Protein AF-A0A2V5ZHK2-F1 (afdb_monomer_lite)

pLDDT: mean 92.42, std 7.7, range [55.5, 98.38]

Radius of gyration: 13.45 Å; chains: 1; bounding box: 28×35×32 Å

Structure (mmCIF, N/CA/C/O backbone):
data_AF-A0A2V5ZHK2-F1
#
_entry.id   AF-A0A2V5ZHK2-F1
#
loop_
_atom_site.group_PDB
_atom_site.id
_atom_site.type_symbol
_atom_site.label_atom_id
_atom_site.label_alt_id
_atom_site.label_comp_id
_atom_site.label_asym_id
_atom_site.label_entity_id
_atom_site.label_seq_id
_atom_site.pdbx_PDB_ins_code
_atom_site.Cartn_x
_atom_site.Cartn_y
_atom_site.Cartn_z
_atom_site.occupancy
_atom_site.B_iso_or_equiv
_atom_site.auth_seq_id
_atom_site.auth_comp_id
_atom_site.auth_asym_id
_atom_site.auth_atom_id
_atom_site.pdbx_PDB_model_num
ATOM 1 N N . ARG A 1 1 ? -5.534 -25.498 -9.733 1.00 58.75 1 ARG A N 1
ATOM 2 C CA . ARG A 1 1 ? -5.076 -24.181 -10.234 1.00 58.75 1 ARG A CA 1
ATOM 3 C C . ARG A 1 1 ? -4.134 -23.614 -9.188 1.00 58.75 1 ARG A C 1
ATOM 5 O O . ARG A 1 1 ? -4.562 -23.482 -8.051 1.00 58.75 1 ARG A O 1
ATOM 12 N N . THR A 1 2 ? -2.876 -23.379 -9.532 1.00 81.62 2 THR A N 1
ATOM 13 C CA . THR A 1 2 ? -1.916 -22.684 -8.666 1.00 81.62 2 THR A CA 1
ATOM 14 C C . THR A 1 2 ? -2.003 -21.182 -8.945 1.00 81.62 2 THR A C 1
ATOM 16 O O . THR A 1 2 ? -2.371 -20.783 -10.053 1.00 81.62 2 THR A O 1
ATOM 19 N N . ALA A 1 3 ? -1.758 -20.355 -7.933 1.00 86.12 3 ALA A N 1
ATOM 20 C CA . ALA A 1 3 ? -1.671 -18.906 -8.079 1.00 86.12 3 ALA A CA 1
ATOM 21 C C . ALA A 1 3 ? -0.198 -18.501 -8.019 1.00 86.12 3 ALA A C 1
ATOM 23 O O . ALA A 1 3 ? 0.554 -19.067 -7.228 1.00 86.12 3 ALA A O 1
ATOM 24 N N . ASN A 1 4 ? 0.201 -17.533 -8.843 1.00 90.88 4 ASN A N 1
ATOM 25 C CA . ASN A 1 4 ? 1.510 -16.910 -8.698 1.00 90.88 4 ASN A CA 1
ATOM 26 C C . ASN A 1 4 ? 1.514 -16.072 -7.415 1.00 90.88 4 ASN A C 1
ATOM 28 O O . ASN A 1 4 ? 0.525 -15.406 -7.102 1.00 90.88 4 ASN A O 1
ATOM 32 N N . THR A 1 5 ? 2.623 -16.104 -6.690 1.00 91.75 5 THR A N 1
ATOM 33 C CA . THR A 1 5 ? 2.832 -15.354 -5.448 1.00 91.75 5 THR A CA 1
ATOM 34 C C . THR A 1 5 ? 4.138 -14.580 -5.542 1.00 91.75 5 THR A C 1
ATOM 36 O O . THR A 1 5 ? 5.071 -15.036 -6.198 1.00 91.75 5 THR A O 1
ATOM 39 N N . GLY A 1 6 ? 4.212 -13.449 -4.849 1.00 92.12 6 GLY A N 1
ATOM 40 C CA . GLY A 1 6 ? 5.413 -12.630 -4.718 1.00 92.12 6 GLY A CA 1
ATOM 41 C C . GLY A 1 6 ? 5.428 -11.934 -3.360 1.00 92.12 6 GLY A C 1
ATOM 42 O O . GLY A 1 6 ? 4.381 -11.790 -2.727 1.00 92.12 6 GLY A O 1
ATOM 43 N N . GLU A 1 7 ? 6.611 -11.525 -2.916 1.00 92.31 7 GLU A N 1
ATOM 44 C CA . GLU A 1 7 ? 6.838 -10.870 -1.626 1.00 92.31 7 GLU A CA 1
ATOM 45 C C . GLU A 1 7 ? 7.652 -9.590 -1.837 1.00 92.31 7 GLU A C 1
ATOM 47 O O . GLU A 1 7 ? 8.482 -9.514 -2.742 1.00 92.31 7 GLU A O 1
ATOM 52 N N . GLY A 1 8 ? 7.414 -8.584 -0.997 1.00 91.56 8 GLY A N 1
ATOM 53 C CA . GLY A 1 8 ? 8.257 -7.399 -0.887 1.00 91.56 8 GLY A CA 1
ATOM 54 C C . GLY A 1 8 ? 8.548 -7.106 0.576 1.00 91.56 8 GLY A C 1
ATOM 55 O O . GLY A 1 8 ? 7.643 -7.172 1.408 1.00 91.56 8 GLY A O 1
ATOM 56 N N . ARG A 1 9 ? 9.801 -6.763 0.880 1.00 93.00 9 ARG A N 1
ATOM 57 C CA . ARG A 1 9 ? 10.264 -6.412 2.229 1.00 93.00 9 ARG A CA 1
ATOM 58 C C . ARG A 1 9 ? 10.704 -4.955 2.295 1.00 93.00 9 ARG A C 1
ATOM 60 O O . ARG A 1 9 ? 11.034 -4.357 1.273 1.00 93.00 9 ARG A O 1
ATOM 67 N N . GLY A 1 10 ? 10.676 -4.391 3.496 1.00 92.62 10 GLY A N 1
ATOM 68 C CA . GLY A 1 10 ? 11.163 -3.047 3.790 1.00 92.62 10 GLY A CA 1
ATOM 69 C C . GLY A 1 10 ? 10.310 -2.339 4.839 1.00 92.62 10 GLY A C 1
ATOM 70 O O . GLY A 1 10 ? 9.383 -2.912 5.411 1.00 92.62 10 GLY A O 1
ATOM 71 N N . THR A 1 11 ? 10.616 -1.066 5.084 1.00 93.56 11 THR A N 1
ATOM 72 C CA . THR A 1 11 ? 9.905 -0.228 6.061 1.00 93.56 11 THR A CA 1
ATOM 73 C C . THR A 1 11 ? 9.408 1.056 5.405 1.00 93.56 11 THR A C 1
ATOM 75 O O . THR A 1 11 ? 10.164 1.735 4.715 1.00 93.56 11 THR A O 1
ATOM 78 N N . ALA A 1 12 ? 8.154 1.426 5.668 1.00 95.50 12 ALA A N 1
ATOM 79 C CA . ALA A 1 12 ? 7.585 2.718 5.292 1.00 95.50 12 ALA A CA 1
ATOM 80 C C . ALA A 1 12 ? 7.108 3.476 6.532 1.00 95.50 12 ALA A C 1
ATOM 82 O O . ALA A 1 12 ? 6.668 2.879 7.518 1.00 95.50 12 ALA A O 1
ATOM 83 N N . ARG A 1 13 ? 7.172 4.807 6.474 1.00 96.31 13 ARG A N 1
ATOM 84 C CA . ARG A 1 13 ? 6.572 5.677 7.488 1.00 96.31 13 ARG A CA 1
ATOM 85 C C . ARG A 1 13 ? 5.156 6.045 7.070 1.00 96.31 13 ARG A C 1
ATOM 87 O O . ARG A 1 13 ? 4.897 6.290 5.895 1.00 96.31 13 ARG A O 1
ATOM 94 N N . ILE A 1 14 ? 4.258 6.073 8.049 1.00 96.31 14 ILE A N 1
ATOM 95 C CA . ILE A 1 14 ? 2.899 6.574 7.864 1.00 96.31 14 ILE A CA 1
ATOM 96 C C . ILE A 1 14 ? 2.919 8.070 8.173 1.00 96.31 14 ILE A C 1
ATOM 98 O O . ILE A 1 14 ? 3.285 8.470 9.279 1.00 96.31 14 ILE A O 1
ATOM 102 N N . GLU A 1 15 ? 2.506 8.877 7.205 1.00 97.62 15 GLU A N 1
ATOM 103 C CA . GLU A 1 15 ? 2.312 10.316 7.332 1.00 97.62 15 GLU A CA 1
ATOM 104 C C . GLU A 1 15 ? 0.811 10.609 7.225 1.00 97.62 15 GLU A C 1
ATOM 106 O O . GLU A 1 15 ? 0.187 10.446 6.176 1.00 97.62 15 GLU A O 1
ATOM 111 N N . GLY A 1 16 ? 0.198 10.978 8.353 1.00 96.94 16 GLY A N 1
ATOM 112 C CA . GLY A 1 16 ? -1.255 11.119 8.448 1.00 96.94 16 GLY A CA 1
ATOM 113 C C . GLY A 1 16 ? -1.967 9.774 8.284 1.00 96.94 16 GLY A C 1
ATOM 114 O O . GLY A 1 16 ? -1.897 8.919 9.166 1.00 96.94 16 GLY A O 1
ATOM 115 N N . ASP A 1 17 ? -2.670 9.604 7.166 1.00 97.06 17 ASP A N 1
ATOM 116 C CA . ASP A 1 17 ? -3.427 8.397 6.818 1.00 97.06 17 ASP A CA 1
ATOM 117 C C . ASP A 1 17 ? -2.779 7.582 5.688 1.00 97.06 17 ASP A C 1
ATOM 119 O O . ASP A 1 17 ? -3.372 6.615 5.211 1.00 97.06 17 ASP A O 1
ATOM 123 N N . THR A 1 18 ? -1.583 7.965 5.237 1.00 98.06 18 THR A N 1
ATOM 124 C CA . THR A 1 18 ? -0.968 7.409 4.031 1.00 98.06 18 THR A CA 1
ATOM 125 C C . THR A 1 18 ? 0.479 6.997 4.291 1.00 98.06 18 THR A C 1
ATOM 127 O O . THR A 1 18 ? 1.218 7.682 4.992 1.00 98.06 18 THR A O 1
ATOM 130 N N . ALA A 1 19 ? 0.905 5.873 3.720 1.00 98.19 19 ALA A N 1
ATOM 131 C CA . ALA A 1 19 ? 2.310 5.489 3.629 1.00 98.19 19 ALA A CA 1
ATOM 132 C C . ALA A 1 19 ? 2.688 5.229 2.173 1.00 98.19 19 ALA A C 1
ATOM 134 O O . ALA A 1 19 ? 1.932 4.601 1.430 1.00 98.19 19 ALA A O 1
ATOM 135 N N . ILE A 1 20 ? 3.874 5.689 1.781 1.00 97.69 20 ILE A N 1
ATOM 136 C CA . ILE A 1 20 ? 4.478 5.348 0.495 1.00 97.69 20 ILE A CA 1
ATOM 137 C C . ILE A 1 20 ? 5.551 4.297 0.749 1.00 97.69 20 ILE A C 1
ATOM 139 O O . ILE A 1 20 ? 6.484 4.520 1.519 1.00 97.69 20 ILE A O 1
ATOM 143 N N . PHE A 1 21 ? 5.395 3.143 0.114 1.00 97.31 21 PHE A N 1
ATOM 144 C CA . PHE A 1 21 ? 6.280 2.000 0.252 1.00 97.31 21 PHE A CA 1
ATOM 145 C C . PHE A 1 21 ? 6.907 1.651 -1.097 1.00 97.31 21 PHE A C 1
ATOM 147 O O . PHE A 1 21 ? 6.222 1.558 -2.115 1.00 97.31 21 PHE A O 1
ATOM 154 N N . LYS A 1 22 ? 8.218 1.424 -1.087 1.00 96.31 22 LYS A N 1
ATOM 155 C CA . LYS A 1 22 ? 8.963 0.804 -2.180 1.00 96.31 22 LYS A CA 1
ATOM 156 C C . LYS A 1 22 ? 9.663 -0.422 -1.587 1.00 96.31 22 LYS A C 1
ATOM 158 O O . LYS A 1 22 ? 10.438 -0.234 -0.647 1.00 96.31 22 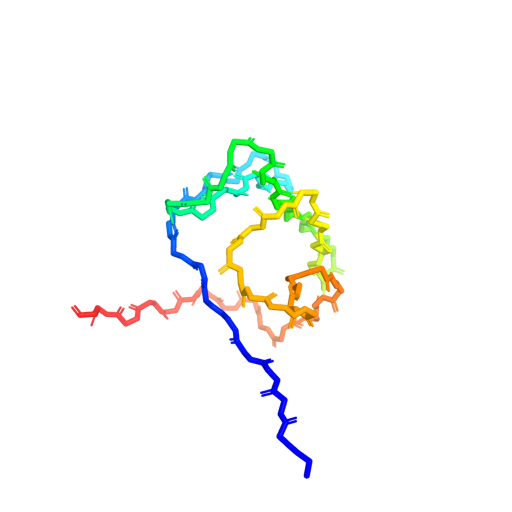LYS A O 1
ATOM 163 N N . PRO A 1 23 ? 9.394 -1.643 -2.079 1.00 95.12 23 PRO A N 1
ATOM 164 C CA . PRO A 1 23 ? 10.115 -2.824 -1.633 1.00 95.12 23 PRO A CA 1
ATOM 165 C C . PRO A 1 23 ? 11.620 -2.678 -1.868 1.00 95.12 23 PRO A C 1
ATOM 167 O O . PRO A 1 23 ? 12.057 -2.093 -2.864 1.00 95.12 23 PRO A O 1
ATOM 170 N N . GLU A 1 24 ? 12.417 -3.239 -0.969 1.00 93.38 24 GLU A N 1
ATOM 171 C CA . GLU A 1 24 ? 13.862 -3.341 -1.148 1.00 93.38 24 GLU A CA 1
ATOM 172 C C . GLU A 1 24 ? 14.178 -4.109 -2.441 1.00 93.38 24 GLU A C 1
ATOM 174 O O . GLU A 1 24 ? 13.596 -5.156 -2.718 1.00 93.38 24 GLU A O 1
ATOM 179 N N . GLY A 1 25 ? 15.074 -3.560 -3.267 1.00 88.50 25 GLY A N 1
ATOM 180 C CA . GLY A 1 25 ? 15.441 -4.147 -4.561 1.00 88.50 25 GLY A CA 1
ATOM 181 C C . GLY A 1 25 ? 14.437 -3.933 -5.702 1.00 88.50 25 GLY A C 1
ATOM 182 O O . GLY A 1 25 ? 14.712 -4.368 -6.818 1.00 88.50 25 GLY A O 1
ATOM 183 N N . ALA A 1 26 ? 13.306 -3.254 -5.473 1.00 91.81 26 ALA A N 1
ATOM 184 C CA . ALA A 1 26 ? 12.382 -2.901 -6.550 1.00 91.81 26 ALA A CA 1
ATOM 185 C C . ALA A 1 26 ? 12.954 -1.805 -7.470 1.00 91.81 26 ALA A C 1
ATOM 187 O O . ALA A 1 26 ? 13.722 -0.940 -7.036 1.00 91.81 26 ALA A O 1
ATOM 188 N N . GLU A 1 27 ? 12.523 -1.810 -8.734 1.00 89.69 27 GLU A N 1
ATOM 189 C CA . GLU A 1 27 ? 12.893 -0.791 -9.720 1.00 89.69 27 GLU A CA 1
ATOM 190 C C . GLU A 1 27 ? 12.471 0.618 -9.279 1.00 89.69 27 GLU A C 1
ATOM 192 O O . GLU A 1 27 ? 11.520 0.796 -8.515 1.00 89.69 27 GLU A O 1
ATOM 197 N N . ASP A 1 28 ? 13.148 1.650 -9.787 1.00 88.06 28 ASP A N 1
ATOM 198 C CA . ASP A 1 28 ? 12.886 3.045 -9.404 1.00 88.06 28 ASP A CA 1
ATOM 199 C C . ASP A 1 28 ? 11.473 3.531 -9.723 1.00 88.06 28 ASP A C 1
ATOM 201 O O . ASP A 1 28 ? 10.962 4.411 -9.034 1.00 88.06 28 ASP A O 1
ATOM 205 N N . GLY A 1 29 ? 10.810 2.914 -10.702 1.00 92.19 29 GLY A N 1
ATOM 206 C CA . GLY A 1 29 ? 9.412 3.194 -11.021 1.00 92.19 29 GLY A CA 1
ATOM 207 C C . GLY A 1 29 ? 8.396 2.567 -10.062 1.00 92.19 29 GLY A C 1
ATOM 208 O O . GLY A 1 29 ? 7.215 2.885 -10.174 1.00 92.19 29 GLY A O 1
ATOM 209 N N . CYS A 1 30 ? 8.807 1.680 -9.147 1.00 95.56 30 CYS A N 1
ATOM 210 C CA . CYS A 1 30 ? 7.886 1.045 -8.209 1.00 95.56 30 CYS A CA 1
ATOM 211 C C . CYS A 1 30 ? 7.472 2.002 -7.087 1.00 95.56 30 CYS A C 1
ATOM 213 O O . CYS A 1 30 ? 8.307 2.490 -6.317 1.00 95.56 30 CYS A O 1
ATOM 215 N N . LYS A 1 31 ? 6.159 2.184 -6.932 1.00 97.19 31 LYS A N 1
ATOM 216 C CA . LYS A 1 31 ? 5.563 2.903 -5.806 1.00 97.19 31 LYS A CA 1
ATOM 217 C C . LYS A 1 31 ? 4.276 2.220 -5.365 1.00 97.19 31 LYS A C 1
ATOM 219 O O . LYS A 1 31 ? 3.333 2.100 -6.142 1.00 97.19 31 LYS A O 1
ATOM 224 N N . ILE A 1 32 ? 4.217 1.822 -4.101 1.00 97.88 32 ILE A N 1
ATOM 225 C CA . ILE A 1 32 ? 3.019 1.261 -3.480 1.00 97.88 32 ILE A CA 1
ATOM 226 C C . ILE A 1 32 ? 2.475 2.294 -2.499 1.00 97.88 32 ILE A C 1
ATOM 228 O O . ILE A 1 32 ? 3.150 2.669 -1.540 1.00 97.88 32 ILE A O 1
ATOM 232 N N . THR A 1 33 ? 1.259 2.772 -2.740 1.00 98.31 33 THR A N 1
ATOM 233 C CA . THR A 1 33 ? 0.598 3.742 -1.860 1.00 98.31 33 THR A CA 1
ATOM 234 C C . THR A 1 33 ? -0.391 3.011 -0.972 1.00 98.31 33 THR A C 1
ATOM 236 O O . THR A 1 33 ? -1.320 2.378 -1.466 1.00 98.31 33 THR A O 1
ATOM 239 N N . LEU A 1 34 ? -0.206 3.112 0.341 1.00 98.31 34 LEU A N 1
ATOM 240 C CA . LEU A 1 34 ? -1.066 2.516 1.354 1.00 98.31 34 LEU A CA 1
ATOM 241 C C . LEU A 1 34 ? -1.898 3.620 2.004 1.00 98.31 34 LEU A C 1
ATOM 243 O O . LEU A 1 34 ? -1.373 4.381 2.813 1.00 98.31 34 LEU A O 1
ATOM 247 N N . LYS A 1 35 ? -3.191 3.701 1.677 1.00 98.38 35 LYS A N 1
ATOM 248 C CA . LYS A 1 35 ? -4.117 4.674 2.267 1.00 98.38 35 LYS A CA 1
ATOM 249 C C . LYS A 1 35 ? -5.039 4.016 3.288 1.00 98.38 35 LYS A C 1
ATOM 251 O O . LYS A 1 35 ? -5.929 3.231 2.942 1.00 98.38 35 LYS A O 1
ATOM 256 N N . PHE A 1 36 ? -4.845 4.361 4.551 1.00 97.00 36 PHE A N 1
ATOM 257 C CA . PHE A 1 36 ? -5.641 3.892 5.674 1.00 97.00 36 PHE A CA 1
ATOM 258 C C . PHE A 1 36 ? -6.936 4.702 5.770 1.00 97.00 36 PHE A C 1
ATOM 260 O O . PHE A 1 36 ? -6.926 5.919 5.903 1.00 97.00 36 PHE A O 1
ATOM 267 N N . ALA A 1 37 ? -8.077 4.021 5.726 1.00 94.75 37 ALA A N 1
ATOM 268 C CA . ALA A 1 37 ? -9.390 4.634 5.887 1.00 94.75 37 ALA A CA 1
ATOM 269 C C . ALA A 1 37 ? -10.196 3.895 6.965 1.00 94.75 37 ALA A C 1
ATOM 271 O O . ALA A 1 3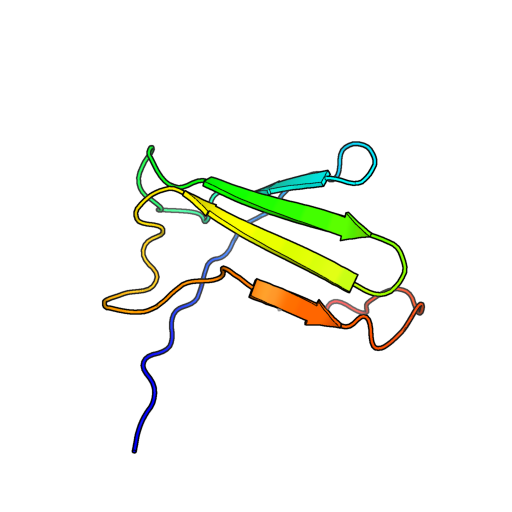7 ? -9.789 2.848 7.475 1.00 94.75 37 ALA A O 1
ATOM 272 N N . ALA A 1 38 ? -11.367 4.425 7.323 1.00 94.12 38 ALA A N 1
ATOM 273 C CA . ALA A 1 38 ? -12.226 3.813 8.332 1.00 94.12 38 ALA A CA 1
ATOM 274 C C . ALA A 1 38 ? -12.574 2.353 7.964 1.00 94.12 38 ALA A C 1
ATOM 276 O O . ALA A 1 38 ? -13.344 2.089 7.042 1.00 94.12 38 ALA A O 1
ATOM 277 N N . GLY A 1 39 ? -11.970 1.401 8.684 1.00 95.88 39 GLY A N 1
ATOM 278 C CA . GLY A 1 39 ? -12.219 -0.036 8.534 1.00 95.88 39 GLY A CA 1
ATOM 279 C C . GLY A 1 39 ? -11.570 -0.715 7.321 1.00 95.88 39 GLY A C 1
ATOM 280 O O . GLY A 1 39 ? -11.813 -1.906 7.109 1.00 95.88 39 GLY A O 1
ATOM 281 N N . LYS A 1 40 ? -10.743 -0.016 6.533 1.00 97.19 40 LYS A N 1
ATOM 282 C CA . LYS A 1 40 ? -10.101 -0.582 5.338 1.00 97.19 40 LYS A CA 1
ATOM 283 C C . LYS A 1 40 ? -8.743 0.045 5.033 1.00 97.19 40 LYS A C 1
ATOM 285 O O . LYS A 1 40 ? -8.437 1.142 5.490 1.00 97.19 40 LYS A O 1
ATOM 290 N N . LEU A 1 41 ? -7.970 -0.643 4.209 1.00 97.69 41 LEU A N 1
ATOM 291 C CA . LEU A 1 41 ? -6.746 -0.148 3.599 1.00 97.69 41 LEU A CA 1
ATOM 292 C C . LEU A 1 41 ? -6.918 -0.215 2.080 1.00 97.69 41 LEU A C 1
ATOM 294 O O . LEU A 1 41 ? -7.276 -1.266 1.551 1.00 97.69 41 LEU A O 1
ATOM 298 N N . VAL A 1 42 ? -6.691 0.897 1.391 1.00 98.19 42 VAL A N 1
ATOM 299 C CA . VAL A 1 42 ? -6.659 0.945 -0.075 1.00 98.19 42 VAL A CA 1
ATOM 300 C C . VAL A 1 42 ? -5.198 0.978 -0.495 1.00 98.19 42 VAL A C 1
ATOM 302 O O . VAL A 1 42 ? -4.471 1.886 -0.097 1.00 98.19 42 VAL A O 1
ATOM 305 N N . VAL A 1 43 ? -4.778 -0.022 -1.261 1.00 98.25 43 VAL A N 1
ATOM 306 C CA . VAL A 1 43 ? -3.421 -0.141 -1.789 1.00 98.25 43 VAL A CA 1
ATOM 307 C C . VAL A 1 43 ? -3.473 0.083 -3.290 1.00 98.25 43 VAL A C 1
ATOM 309 O O . VAL A 1 43 ? -4.235 -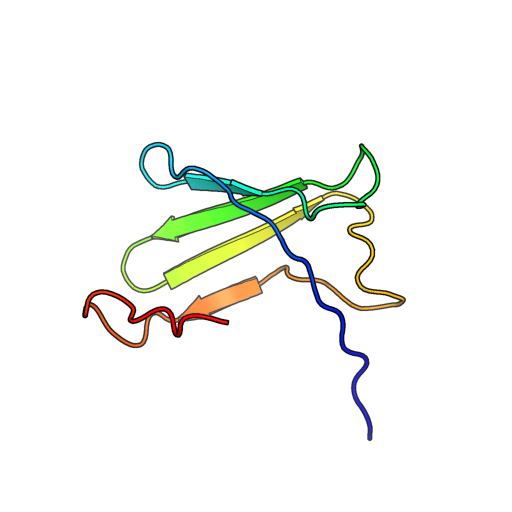0.600 -3.971 1.00 98.25 43 VAL A O 1
ATOM 312 N N . THR A 1 44 ? -2.670 1.013 -3.796 1.00 98.12 44 THR A N 1
ATOM 313 C CA . THR A 1 44 ? -2.424 1.175 -5.236 1.00 98.12 44 THR A CA 1
ATOM 314 C C . THR A 1 44 ? -0.968 0.873 -5.542 1.00 98.12 44 THR A C 1
ATOM 316 O O . THR A 1 44 ? -0.090 1.122 -4.709 1.00 98.12 44 THR A O 1
ATOM 319 N N . GLN A 1 45 ? -0.713 0.334 -6.731 1.00 97.06 45 GLN A N 1
ATOM 320 C CA . GLN A 1 45 ? 0.635 0.029 -7.195 1.00 97.06 45 GLN A CA 1
ATOM 321 C C . GLN A 1 45 ? 0.899 0.746 -8.517 1.00 97.06 45 GLN A C 1
ATOM 323 O O . GLN A 1 45 ? 0.162 0.593 -9.485 1.00 97.06 45 GLN A O 1
ATOM 328 N N . GLU A 1 46 ? 1.994 1.490 -8.565 1.00 96.00 46 GLU A N 1
ATOM 329 C CA . GLU A 1 46 ? 2.528 2.092 -9.779 1.00 96.00 46 GLU A CA 1
ATOM 330 C C . GLU A 1 46 ? 3.855 1.405 -10.119 1.00 96.00 46 GLU A C 1
ATOM 332 O O . GLU A 1 46 ? 4.689 1.185 -9.240 1.00 96.00 46 GLU A O 1
ATOM 337 N N . GLY A 1 47 ? 4.039 1.048 -11.392 1.00 92.12 47 GLY A N 1
ATOM 338 C CA . GLY A 1 47 ? 5.266 0.425 -11.890 1.00 92.12 47 GLY A CA 1
ATOM 339 C C . GLY A 1 47 ? 5.440 -1.064 -11.558 1.00 92.12 47 GLY A C 1
ATOM 340 O O . GLY A 1 47 ? 4.542 -1.749 -11.054 1.00 92.12 47 GLY A O 1
ATOM 341 N N . ILE A 1 48 ? 6.627 -1.576 -11.899 1.00 90.69 48 ILE A N 1
ATOM 342 C CA . ILE A 1 48 ? 7.021 -2.977 -11.710 1.00 90.69 48 ILE A CA 1
ATOM 343 C C . ILE A 1 48 ? 7.722 -3.112 -10.357 1.00 90.69 48 ILE A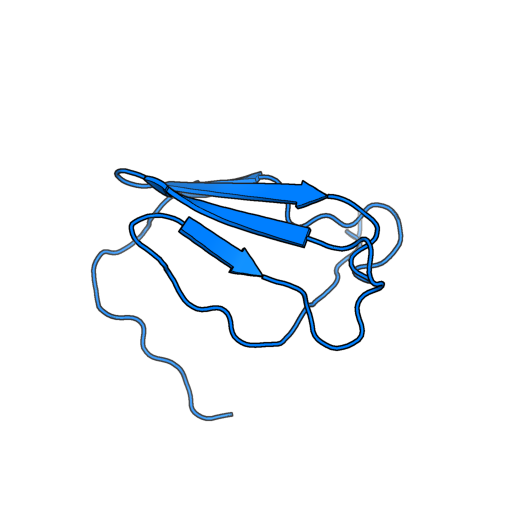 C 1
ATOM 345 O O . ILE A 1 48 ? 8.847 -2.659 -10.173 1.00 90.69 48 ILE A O 1
ATOM 349 N N . CYS A 1 49 ? 7.055 -3.764 -9.406 1.00 93.06 49 CYS A N 1
ATOM 350 C CA . CYS A 1 49 ? 7.531 -3.892 -8.025 1.00 93.06 49 CYS A CA 1
ATOM 351 C C . CYS A 1 49 ? 8.240 -5.219 -7.709 1.00 93.06 49 CYS A C 1
ATOM 353 O O . CYS A 1 49 ? 8.416 -5.557 -6.545 1.00 93.06 49 CYS A O 1
ATOM 355 N N . GLY A 1 50 ? 8.638 -5.986 -8.730 1.00 90.50 50 GLY A N 1
ATOM 356 C CA . GLY A 1 50 ? 9.445 -7.201 -8.548 1.00 90.50 50 GLY A CA 1
ATOM 357 C C . GLY A 1 50 ? 8.690 -8.440 -8.051 1.00 90.50 50 GLY A C 1
ATOM 358 O O . GLY A 1 50 ? 9.311 -9.466 -7.803 1.00 90.50 50 GLY A O 1
ATOM 359 N N . PHE A 1 51 ? 7.357 -8.400 -7.955 1.00 92.75 51 PHE A N 1
ATOM 360 C CA . PHE A 1 51 ? 6.558 -9.534 -7.459 1.00 92.75 51 PHE A CA 1
ATOM 361 C C . PHE A 1 51 ? 6.408 -10.704 -8.446 1.00 92.75 51 PHE A C 1
ATOM 363 O O . PHE A 1 51 ? 5.875 -11.750 -8.083 1.00 92.75 51 PHE A O 1
ATOM 370 N N . GLY A 1 52 ? 6.859 -10.537 -9.692 1.00 89.31 52 GLY A N 1
ATOM 371 C CA . GLY A 1 52 ? 6.724 -11.527 -10.760 1.00 89.31 52 GLY A CA 1
ATOM 372 C C . GLY A 1 52 ? 5.519 -11.298 -11.679 1.00 89.31 52 GLY A C 1
ATOM 373 O O . GLY A 1 52 ? 4.719 -10.377 -11.509 1.00 89.31 52 GLY A O 1
ATOM 374 N N . HIS A 1 53 ? 5.407 -12.135 -12.714 1.00 88.06 53 HIS A N 1
ATOM 375 C CA . HIS A 1 53 ? 4.407 -11.965 -13.770 1.00 88.06 53 HIS A CA 1
ATOM 376 C C . HIS A 1 53 ? 2.973 -12.143 -13.256 1.00 88.06 53 HIS A C 1
ATOM 378 O O . HIS A 1 53 ? 2.612 -13.195 -12.720 1.00 88.06 53 HIS A O 1
ATOM 384 N N . ASN A 1 54 ? 2.137 -11.134 -13.526 1.00 89.00 54 ASN A N 1
ATOM 385 C CA . ASN A 1 54 ? 0.732 -11.068 -13.113 1.00 89.00 54 ASN A CA 1
ATOM 386 C C . ASN A 1 54 ? 0.532 -11.100 -11.586 1.00 89.00 54 ASN A C 1
ATOM 388 O O . ASN A 1 54 ? -0.501 -11.575 -11.115 1.00 89.00 54 ASN A O 1
ATOM 392 N N . VAL A 1 55 ? 1.506 -10.599 -10.818 1.00 93.50 55 VAL A N 1
ATOM 393 C CA . VAL A 1 55 ? 1.397 -10.418 -9.366 1.00 93.50 55 VAL A CA 1
ATOM 394 C C . VAL A 1 55 ? 1.392 -8.922 -9.049 1.00 93.50 55 VAL A C 1
ATOM 396 O O . VAL A 1 55 ? 2.251 -8.174 -9.514 1.00 93.50 55 VAL A O 1
ATOM 399 N N . SER A 1 56 ? 0.408 -8.484 -8.266 1.00 93.56 56 SER A N 1
ATOM 400 C CA . SER A 1 56 ? 0.245 -7.095 -7.828 1.00 93.56 56 SER A CA 1
ATOM 401 C C . SER A 1 56 ? -0.200 -7.061 -6.369 1.00 93.56 56 SER A C 1
ATOM 403 O O . SER A 1 56 ? -0.930 -7.948 -5.924 1.00 93.56 56 SER A O 1
ATOM 405 N N . ALA A 1 57 ? 0.235 -6.032 -5.642 1.00 94.69 57 ALA A N 1
ATOM 406 C CA . ALA A 1 57 ? -0.223 -5.735 -4.286 1.00 94.69 57 ALA A CA 1
ATOM 407 C C . ALA A 1 57 ? -1.463 -4.817 -4.259 1.00 94.69 57 ALA A C 1
ATOM 409 O O . ALA A 1 57 ? -1.972 -4.496 -3.186 1.00 94.69 57 ALA A O 1
ATOM 410 N N . GLU A 1 58 ? -1.936 -4.358 -5.421 1.00 96.88 58 GLU A N 1
ATOM 411 C CA . GLU A 1 58 ? -3.098 -3.475 -5.520 1.00 96.88 58 GLU A CA 1
ATOM 412 C C . GLU A 1 58 ? -4.384 -4.153 -5.025 1.00 96.88 58 GLU A C 1
ATOM 414 O O . GLU A 1 58 ? -4.683 -5.303 -5.354 1.00 96.88 58 GLU A O 1
ATOM 419 N N . GLY A 1 59 ? -5.185 -3.411 -4.259 1.00 97.19 59 GLY A N 1
ATOM 420 C CA . GLY A 1 59 ? -6.475 -3.891 -3.785 1.00 97.19 59 GLY A CA 1
ATOM 421 C C . GLY A 1 59 ? -7.039 -3.108 -2.605 1.00 97.19 59 GLY A C 1
ATOM 422 O O . GLY A 1 59 ? -6.439 -2.170 -2.082 1.00 97.19 59 GLY A O 1
ATOM 423 N N . THR A 1 60 ? -8.231 -3.508 -2.161 1.00 98.12 60 THR A N 1
ATOM 424 C CA . THR A 1 60 ? -8.836 -3.005 -0.920 1.00 98.12 60 THR A CA 1
ATOM 425 C C . THR A 1 60 ? -8.881 -4.115 0.120 1.00 98.12 60 THR A C 1
ATOM 427 O O . THR A 1 60 ? -9.534 -5.138 -0.071 1.00 98.12 60 THR A O 1
ATOM 430 N N . TYR A 1 61 ? -8.231 -3.877 1.251 1.00 97.19 61 TYR A N 1
ATOM 431 C CA . TYR A 1 61 ? -8.114 -4.811 2.359 1.00 97.19 61 TYR A CA 1
ATOM 432 C C . TYR A 1 61 ? -9.048 -4.396 3.492 1.00 97.19 61 TYR A C 1
ATOM 434 O O . TYR A 1 61 ? -9.161 -3.216 3.832 1.00 97.19 61 TYR A O 1
ATOM 442 N N . LYS A 1 62 ? -9.721 -5.369 4.105 1.00 97.38 62 LYS A N 1
ATOM 443 C CA . LYS A 1 62 ? -10.614 -5.137 5.245 1.00 97.38 62 LYS A CA 1
ATOM 444 C C . LYS A 1 62 ? -9.822 -5.171 6.550 1.00 97.38 62 LYS A C 1
ATOM 446 O O . LYS A 1 62 ? -9.079 -6.116 6.805 1.00 97.38 62 LYS A O 1
ATOM 451 N N . LYS A 1 63 ? -10.047 -4.190 7.424 1.00 96.06 63 LYS A N 1
ATOM 452 C CA . LYS A 1 63 ? -9.536 -4.231 8.797 1.00 96.06 63 LYS A CA 1
ATOM 453 C C . LYS A 1 63 ? -10.286 -5.303 9.588 1.00 96.06 63 LYS A C 1
ATOM 455 O O . LYS A 1 63 ? -11.509 -5.252 9.698 1.00 96.06 63 LYS A O 1
ATOM 460 N N . VAL A 1 64 ? -9.546 -6.248 10.163 1.00 95.38 64 VAL A N 1
ATOM 461 C CA . VAL A 1 64 ? -10.114 -7.345 10.970 1.00 95.38 64 VAL A CA 1
ATOM 462 C C . VAL A 1 64 ? -9.979 -7.125 12.478 1.00 95.38 64 VAL A C 1
ATOM 464 O O . VAL A 1 64 ? -10.732 -7.713 13.244 1.00 95.38 64 VAL A O 1
ATOM 467 N N . SER A 1 65 ? -9.058 -6.262 12.920 1.00 93.94 65 SER A N 1
ATOM 468 C CA . SER A 1 65 ? -8.834 -5.961 14.338 1.00 93.94 65 SER A CA 1
ATOM 469 C C . SER A 1 65 ? -8.288 -4.546 14.532 1.00 93.94 65 SER A C 1
ATOM 471 O O . SER A 1 65 ? -7.599 -4.011 13.663 1.00 93.94 65 SER A O 1
ATOM 473 N N . SER A 1 66 ? -8.604 -3.938 15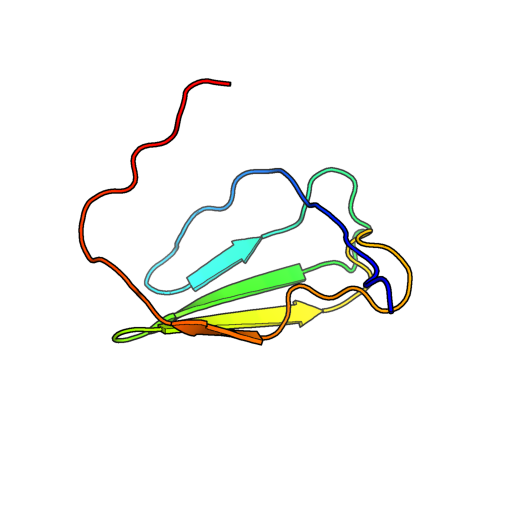.677 1.00 92.00 66 SER A N 1
ATOM 474 C CA . SER A 1 66 ? -8.015 -2.671 16.146 1.00 92.00 66 SER A CA 1
ATOM 475 C C . SER A 1 66 ? -6.926 -2.875 17.202 1.00 92.00 66 SER A C 1
ATOM 477 O O . SER A 1 66 ? -6.37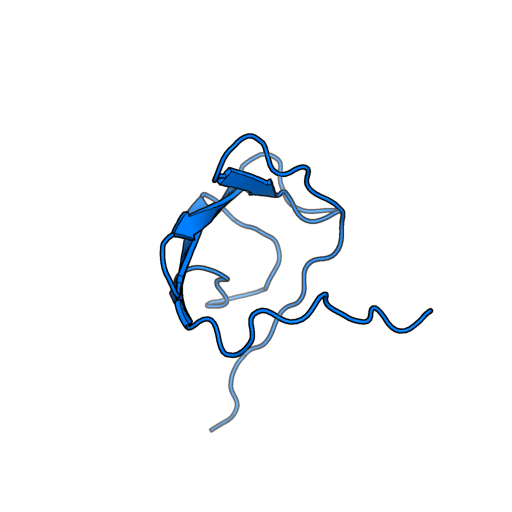8 -1.892 17.693 1.00 92.00 66 SER A O 1
ATOM 479 N N . ALA A 1 67 ? -6.624 -4.122 17.571 1.00 94.19 67 ALA A N 1
ATOM 480 C CA . ALA A 1 67 ? -5.537 -4.416 18.493 1.00 94.19 67 ALA A CA 1
ATOM 481 C C . ALA A 1 67 ? -4.187 -4.038 17.869 1.00 94.19 67 ALA A C 1
ATOM 483 O O . ALA A 1 67 ? -3.997 -4.160 16.656 1.00 94.19 67 ALA A O 1
ATOM 484 N N . LYS A 1 68 ? -3.239 -3.603 18.706 1.00 89.50 68 LYS A N 1
ATOM 485 C CA . LYS A 1 68 ? -1.865 -3.352 18.264 1.00 89.50 68 LYS A CA 1
ATOM 486 C C . LYS A 1 68 ? -1.283 -4.653 17.683 1.00 89.50 68 LYS A C 1
ATOM 488 O O . LYS A 1 68 ? -1.379 -5.684 18.357 1.00 89.50 68 LYS A O 1
ATOM 493 N N . PRO A 1 69 ? -0.702 -4.629 16.470 1.00 87.56 69 PRO A N 1
ATOM 494 C CA . PRO A 1 69 ? -0.101 -5.817 15.882 1.00 87.56 69 PRO A CA 1
ATOM 495 C C . PRO A 1 69 ? 1.054 -6.317 16.754 1.00 87.56 69 PRO A C 1
ATOM 497 O O . PRO A 1 69 ? 1.819 -5.525 17.310 1.00 87.56 69 PRO A O 1
ATOM 500 N N . LYS A 1 70 ? 1.152 -7.641 16.879 1.00 88.75 70 LYS A N 1
ATOM 501 C CA . LYS A 1 70 ? 2.334 -8.316 17.409 1.00 88.75 70 LYS A CA 1
ATOM 502 C C . LYS A 1 70 ? 3.187 -8.681 16.206 1.00 88.75 70 LYS A C 1
ATOM 504 O O . LYS A 1 70 ? 2.708 -9.385 15.325 1.00 88.75 70 LYS A O 1
ATOM 509 N N . PHE A 1 71 ? 4.393 -8.141 16.158 1.00 82.75 71 PHE A N 1
ATOM 510 C CA . PHE A 1 71 ? 5.388 -8.557 15.186 1.00 82.75 71 PHE A CA 1
ATOM 511 C C . PHE A 1 71 ? 6.197 -9.648 15.871 1.00 82.75 71 PHE A C 1
ATOM 513 O O . PHE A 1 71 ? 6.755 -9.392 16.940 1.00 82.75 71 PHE A O 1
ATOM 520 N N . ASP A 1 72 ? 6.175 -10.861 15.327 1.00 79.50 72 ASP A N 1
ATOM 521 C CA . ASP A 1 72 ? 7.134 -11.874 15.751 1.00 79.50 72 ASP A CA 1
ATOM 522 C C . ASP A 1 72 ? 8.539 -11.371 15.409 1.00 79.50 72 ASP A C 1
ATOM 524 O O . ASP A 1 72 ? 8.754 -10.735 14.373 1.00 79.50 72 ASP A O 1
ATOM 528 N N . SER A 1 73 ? 9.478 -11.588 16.325 1.00 69.38 73 SER A N 1
ATOM 529 C CA . SER A 1 73 ? 10.896 -11.397 16.040 1.00 69.38 73 SER A CA 1
ATOM 530 C C . SER A 1 73 ? 11.298 -12.499 15.062 1.00 69.38 73 SER A C 1
ATOM 532 O O . SER A 1 73 ? 11.159 -13.672 15.408 1.00 69.38 73 SER A O 1
ATOM 534 N N . GLU A 1 74 ? 11.728 -12.131 13.856 1.00 55.50 74 GLU A N 1
ATOM 535 C CA . GLU A 1 74 ? 12.308 -13.075 12.887 1.00 55.50 74 GLU A CA 1
ATOM 536 C C . GLU A 1 74 ? 13.622 -13.673 13.420 1.00 55.50 74 GLU A C 1
ATOM 538 O O . GLU A 1 74 ? 14.382 -12.930 14.092 1.00 55.50 74 GLU A O 1
#

Sequence (74 aa):
RTANTGEGRGTARIEGDTAIFKPEGAEDGCKITLKFAAGKLVVTQEGICGFGHNVSAEGTYKKVSSAKPKFDSE

Foldseek 3Di:
DDDQWFDFDDDWDDDPQKTWDQGPPFDPQWIWIWGHDDQKIAIDITDDRPRDDPDDPGDIGGRPDPDDDDDDDD

Secondary structure (DSSP, 8-state):
-------------EETTEEEE--TT--TT-EEEEEEETTEEEEEEES--SS-TT----EEEEP---SPPPPPP-